Protein AF-A0A2P0QL98-F1 (afdb_monomer_lite)

pLDDT: mean 97.69, std 0.99, range [94.31, 98.75]

Structure (mmCIF, N/CA/C/O backbone):
data_AF-A0A2P0QL98-F1
#
_entry.id   AF-A0A2P0QL98-F1
#
loop_
_atom_site.group_PDB
_atom_site.id
_atom_site.type_symbol
_atom_site.label_atom_id
_atom_site.label_alt_id
_atom_site.label_comp_id
_atom_site.label_asym_id
_atom_site.label_entity_id
_atom_site.label_seq_id
_atom_site.pdbx_PDB_ins_code
_atom_site.Cartn_x
_atom_site.Cartn_y
_atom_site.Cartn_z
_atom_site.occupancy
_atom_site.B_iso_or_equiv
_atom_site.auth_seq_id
_atom_site.auth_comp_id
_atom_site.auth_asym_id
_atom_site.auth_atom_id
_atom_site.pdbx_PDB_model_num
ATOM 1 N N . VAL A 1 1 ? -12.355 -0.293 10.213 1.00 95.81 1 VAL A N 1
ATOM 2 C CA . VAL A 1 1 ? -11.096 -0.936 9.773 1.00 95.81 1 VAL A CA 1
ATOM 3 C C . VAL A 1 1 ? -10.705 -1.996 10.787 1.00 95.81 1 VAL A C 1
ATOM 5 O O . VAL A 1 1 ? -10.738 -1.715 11.977 1.00 95.81 1 VAL A O 1
ATOM 8 N N . PHE A 1 2 ? -10.381 -3.205 10.334 1.00 97.50 2 PHE A N 1
ATOM 9 C CA . PHE A 1 2 ? -10.099 -4.357 11.200 1.00 97.50 2 PHE A CA 1
ATOM 10 C C . PHE A 1 2 ? -8.655 -4.824 11.037 1.00 97.50 2 PHE A C 1
ATOM 12 O O . PHE A 1 2 ? -8.070 -4.654 9.965 1.00 97.50 2 PHE A O 1
ATOM 19 N N . ASN A 1 3 ? -8.095 -5.440 12.077 1.00 97.44 3 ASN A N 1
ATOM 20 C CA . ASN A 1 3 ? -6.749 -5.987 12.033 1.00 97.44 3 ASN A CA 1
ATOM 21 C C . ASN A 1 3 ? -6.700 -7.197 11.084 1.00 97.44 3 ASN A C 1
ATOM 23 O O . ASN A 1 3 ? -7.389 -8.205 11.292 1.00 97.44 3 ASN A O 1
ATOM 27 N N . GLY A 1 4 ? -5.883 -7.080 10.034 1.00 96.06 4 GLY A N 1
ATOM 28 C CA . GLY A 1 4 ? -5.668 -8.128 9.035 1.00 96.06 4 GLY A CA 1
ATOM 29 C C . GLY A 1 4 ? -4.684 -9.219 9.469 1.00 96.06 4 GLY A C 1
ATOM 30 O O . GLY A 1 4 ? -4.702 -10.303 8.890 1.00 96.06 4 GLY A O 1
ATOM 31 N N . ILE A 1 5 ? -3.854 -8.967 10.492 1.00 95.88 5 ILE A N 1
ATOM 32 C CA . ILE A 1 5 ? -2.862 -9.914 11.022 1.00 95.88 5 ILE A CA 1
ATOM 33 C C . ILE A 1 5 ? -3.131 -10.132 12.516 1.00 95.88 5 ILE A C 1
ATOM 35 O O . ILE A 1 5 ? -2.555 -9.485 13.389 1.00 95.88 5 ILE A O 1
ATOM 39 N N . THR A 1 6 ? -4.039 -11.056 12.823 1.00 94.56 6 THR A N 1
ATOM 40 C CA . THR A 1 6 ? -4.533 -11.275 14.195 1.00 94.56 6 THR A CA 1
ATOM 41 C C . THR A 1 6 ? -3.546 -12.006 15.103 1.00 94.56 6 THR A C 1
ATOM 43 O O . THR A 1 6 ? -3.637 -11.879 16.319 1.00 94.56 6 THR A O 1
ATOM 46 N N . ASN A 1 7 ? -2.603 -12.753 14.522 1.00 94.31 7 ASN A N 1
ATOM 47 C CA . ASN A 1 7 ? -1.669 -13.618 15.251 1.00 94.31 7 ASN A CA 1
ATOM 48 C C . ASN A 1 7 ? -0.244 -13.037 15.296 1.00 94.31 7 ASN A C 1
ATOM 50 O O . ASN A 1 7 ? 0.717 -13.784 15.444 1.00 94.31 7 ASN A O 1
ATOM 54 N N . ALA A 1 8 ? -0.094 -11.725 15.098 1.00 96.12 8 ALA A N 1
ATOM 55 C CA . ALA A 1 8 ? 1.205 -11.067 15.189 1.00 96.12 8 ALA A CA 1
ATOM 56 C C . ALA A 1 8 ? 1.675 -10.970 16.650 1.00 96.12 8 ALA A C 1
ATOM 58 O O . ALA A 1 8 ? 0.885 -10.633 17.534 1.00 96.12 8 ALA A O 1
ATOM 59 N N . GLU A 1 9 ? 2.963 -11.234 16.885 1.00 95.00 9 GLU A N 1
ATOM 60 C CA . GLU A 1 9 ? 3.604 -11.032 18.193 1.00 95.00 9 GLU A CA 1
ATOM 61 C C . GLU A 1 9 ? 3.737 -9.541 18.520 1.00 95.00 9 GLU A C 1
ATOM 63 O O . GLU A 1 9 ? 3.463 -9.116 19.641 1.00 95.00 9 GLU A O 1
ATOM 68 N N . GLU A 1 10 ? 4.109 -8.738 17.521 1.00 97.44 10 GLU A N 1
ATOM 69 C CA . GLU A 1 10 ? 4.211 -7.288 17.632 1.00 97.44 10 GLU A CA 1
ATOM 70 C C . GLU A 1 10 ? 2.933 -6.609 17.127 1.00 97.44 10 GLU A C 1
ATOM 72 O O . GLU A 1 10 ? 2.322 -7.015 16.133 1.00 97.44 10 GLU A O 1
ATOM 77 N N . LYS A 1 11 ? 2.533 -5.534 17.810 1.00 97.25 11 LYS A N 1
ATOM 78 C CA . LYS A 1 11 ? 1.354 -4.737 17.468 1.00 97.25 11 LYS A CA 1
ATOM 79 C C . LYS A 1 11 ? 1.652 -3.249 17.563 1.00 97.25 11 LYS A C 1
ATOM 81 O O . LYS A 1 11 ? 2.489 -2.825 18.356 1.00 97.25 11 LYS A O 1
ATOM 86 N N . ILE A 1 12 ? 0.912 -2.458 16.794 1.00 97.12 12 ILE A N 1
ATOM 87 C CA . ILE A 1 12 ? 0.900 -0.998 16.875 1.00 97.12 12 ILE A CA 1
ATOM 88 C C . ILE A 1 12 ? -0.495 -0.492 17.228 1.00 97.12 12 ILE A C 1
ATOM 90 O O . ILE A 1 12 ? -1.482 -0.922 16.632 1.00 97.12 12 ILE A O 1
ATOM 94 N N . ALA A 1 13 ? -0.567 0.436 18.181 1.00 96.69 13 ALA A N 1
ATOM 95 C CA . ALA A 1 13 ? -1.797 1.141 18.518 1.00 96.69 13 ALA A CA 1
ATOM 96 C C . ALA A 1 13 ? -1.940 2.398 17.651 1.00 96.69 13 ALA A C 1
ATOM 98 O O . ALA A 1 13 ? -1.023 3.222 17.609 1.00 96.69 13 ALA A O 1
ATOM 99 N N . VAL A 1 14 ? -3.082 2.560 16.978 1.00 95.81 14 VAL A N 1
ATOM 100 C CA . VAL A 1 14 ? -3.325 3.713 16.091 1.00 95.81 14 VAL A CA 1
ATOM 101 C C . VAL A 1 14 ? -3.966 4.903 16.800 1.00 95.81 14 VAL A C 1
ATOM 103 O O . VAL A 1 14 ? -3.861 6.015 16.290 1.00 95.81 14 VAL A O 1
ATOM 106 N N . LYS A 1 15 ? -4.614 4.703 17.960 1.00 95.31 15 LYS A N 1
ATOM 107 C CA . LYS A 1 15 ? -5.198 5.777 18.787 1.00 95.31 15 LYS A CA 1
ATOM 108 C C . LYS A 1 15 ? -6.134 6.724 18.035 1.00 95.31 15 LYS A C 1
ATOM 110 O O . LYS A 1 15 ? -6.290 7.882 18.407 1.00 95.31 15 LYS A O 1
ATOM 115 N N . LEU A 1 16 ? -6.783 6.232 16.979 1.00 97.19 16 LEU A N 1
ATOM 116 C CA . LEU A 1 16 ? -7.653 7.054 16.138 1.00 97.19 16 LEU A CA 1
ATOM 117 C C . LEU A 1 16 ? -8.937 7.470 16.871 1.00 97.19 16 LEU A C 1
ATOM 119 O O . LEU A 1 16 ? -9.526 8.484 16.520 1.00 97.19 16 LEU A O 1
ATOM 123 N N . HIS A 1 17 ? -9.350 6.718 17.897 1.00 97.38 17 HIS A N 1
ATOM 124 C CA . HIS A 1 17 ? -10.576 6.973 18.656 1.00 97.38 17 HIS A CA 1
ATOM 125 C C . HIS A 1 17 ? -10.620 8.357 19.311 1.00 97.38 17 HIS A C 1
ATOM 127 O O . HIS A 1 17 ? -11.693 8.944 19.347 1.00 97.38 17 HIS A O 1
ATOM 133 N N . PHE A 1 18 ? -9.472 8.935 19.685 1.00 98.19 18 PHE A N 1
ATOM 134 C CA . PHE A 1 18 ? -9.399 10.306 20.208 1.00 98.19 18 PHE A CA 1
ATOM 135 C C . PHE A 1 18 ? -9.887 11.378 19.221 1.00 98.19 18 PHE A C 1
ATOM 137 O O . PHE A 1 18 ? -10.178 12.494 19.637 1.00 98.19 18 PHE A O 1
ATOM 144 N N . PHE A 1 19 ? -10.006 11.067 17.923 1.00 98.25 19 PHE A N 1
ATOM 145 C CA . PHE A 1 19 ? -10.666 11.959 16.965 1.00 98.25 19 PHE A CA 1
ATOM 146 C C . PHE A 1 19 ? -12.135 12.228 17.328 1.00 98.25 19 PHE A C 1
ATOM 148 O O . PHE A 1 19 ? -12.683 13.250 16.927 1.00 98.25 19 PHE A O 1
ATOM 155 N N . GLY A 1 20 ? -12.765 11.327 18.087 1.00 98.25 20 GLY A N 1
ATOM 156 C CA . GLY A 1 20 ? -14.126 11.488 18.588 1.00 98.25 20 GLY A CA 1
ATOM 157 C C . GLY A 1 20 ? -14.284 12.556 19.665 1.00 98.25 20 GLY A C 1
ATOM 158 O O . GLY A 1 20 ? -15.423 12.857 20.004 1.00 98.25 20 GLY A O 1
ATOM 159 N N . ASP A 1 21 ? -13.193 13.135 20.180 1.00 98.25 21 ASP A N 1
ATOM 160 C CA . ASP A 1 21 ? -13.200 14.220 21.173 1.00 98.25 21 ASP A CA 1
ATOM 161 C C . ASP A 1 21 ? -14.087 13.929 22.404 1.00 98.25 21 ASP A C 1
ATOM 163 O O . ASP A 1 21 ? -14.812 14.786 22.907 1.00 98.25 21 ASP A O 1
ATOM 167 N N . GLY A 1 22 ? -14.071 12.678 22.876 1.00 98.38 22 GLY A N 1
ATOM 168 C CA . GLY A 1 22 ? -14.829 12.218 24.040 1.00 98.38 22 GLY A CA 1
ATOM 169 C C . GLY A 1 22 ? -16.227 11.675 23.729 1.00 98.38 22 GLY A C 1
ATOM 170 O O . GLY A 1 22 ? -16.919 11.240 24.651 1.00 98.38 22 GLY A O 1
ATOM 171 N N . TYR A 1 23 ? -16.648 11.670 22.461 1.00 98.38 23 TYR A N 1
ATOM 172 C CA . TYR A 1 23 ? -17.911 11.068 22.015 1.00 98.38 23 TYR A CA 1
ATOM 173 C C . TYR A 1 23 ? -17.747 9.635 21.485 1.00 98.38 23 TYR A C 1
ATOM 175 O O . TYR A 1 23 ? -18.738 8.961 21.193 1.00 98.38 23 TYR A O 1
ATOM 183 N N . GLU A 1 24 ? -16.514 9.158 21.330 1.00 98.56 24 GLU A N 1
ATOM 184 C CA . GLU A 1 24 ? -16.221 7.778 20.969 1.00 98.56 24 GLU A CA 1
ATOM 185 C C . GLU A 1 24 ? -16.642 6.785 22.062 1.00 98.56 24 GLU A C 1
ATOM 187 O O . GLU A 1 24 ? -16.643 7.082 23.257 1.00 98.56 24 GLU A O 1
ATOM 192 N N . TYR A 1 25 ? -16.973 5.559 21.655 1.00 98.38 25 TYR A N 1
ATOM 193 C CA . TYR A 1 25 ? -17.358 4.505 22.589 1.00 98.38 25 TYR A CA 1
ATOM 194 C C . TYR A 1 25 ? -16.889 3.122 22.128 1.00 98.38 25 TYR A C 1
ATOM 196 O O . TYR A 1 25 ? -16.644 2.877 20.944 1.00 98.38 25 TYR A O 1
ATOM 204 N N . GLN A 1 26 ? -16.744 2.198 23.080 1.00 98.00 26 GLN A N 1
ATOM 205 C CA . GLN A 1 26 ? -16.347 0.822 22.782 1.00 98.00 26 GLN A CA 1
ATOM 206 C C . GLN A 1 26 ? -17.524 0.012 22.239 1.00 98.00 26 GLN A C 1
ATOM 208 O O . GLN A 1 26 ? -18.643 0.088 22.745 1.0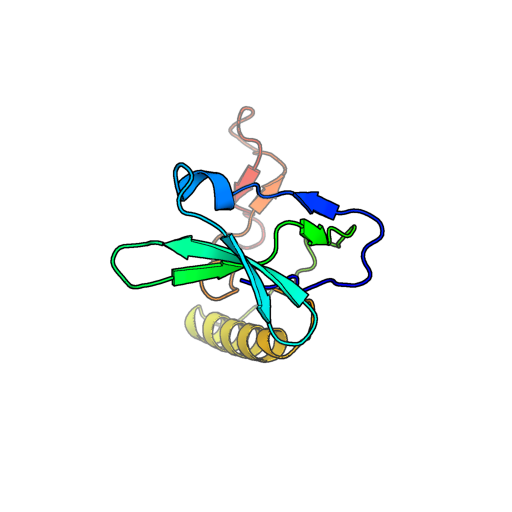0 98.00 26 GLN A O 1
ATOM 213 N N . LYS A 1 27 ? -17.250 -0.806 21.224 1.00 96.75 27 LYS A N 1
ATOM 214 C CA . LYS A 1 27 ? -18.237 -1.646 20.543 1.00 96.75 27 LYS A CA 1
ATOM 215 C C . LYS A 1 27 ? -17.603 -2.972 20.150 1.00 96.75 27 LYS A C 1
ATOM 217 O O . LYS A 1 27 ? -16.451 -3.009 19.723 1.00 96.75 27 LYS A O 1
ATOM 222 N N . GLU A 1 28 ? -18.356 -4.059 20.267 1.00 97.69 28 GLU A N 1
ATOM 223 C CA . GLU A 1 28 ? -17.928 -5.360 19.759 1.00 97.69 28 GLU A CA 1
ATOM 224 C C . GLU A 1 28 ? -18.543 -5.615 18.381 1.00 97.69 28 GLU A C 1
ATOM 226 O O . GLU A 1 28 ? -19.750 -5.457 18.191 1.00 97.69 28 GLU A O 1
ATOM 231 N N . VAL A 1 29 ? -17.718 -6.007 17.409 1.00 97.25 29 VAL A N 1
ATOM 232 C CA . VAL A 1 29 ? -18.167 -6.370 16.060 1.00 97.25 29 VAL A CA 1
ATOM 233 C C . VAL A 1 29 ? -17.562 -7.713 15.679 1.00 97.25 29 VAL A C 1
ATOM 235 O O . VAL A 1 29 ? -16.349 -7.836 15.531 1.00 97.25 29 VAL A O 1
ATOM 238 N N . GLY A 1 30 ? -18.405 -8.740 15.540 1.00 95.56 30 GLY A N 1
ATOM 239 C CA . GLY A 1 30 ? -17.960 -10.088 15.170 1.00 95.56 30 GLY A CA 1
ATOM 240 C C . GLY A 1 30 ? -16.931 -10.682 16.142 1.00 95.56 30 GLY A C 1
ATOM 241 O O . GLY A 1 30 ? -15.959 -11.287 15.695 1.00 95.56 30 GLY A O 1
ATOM 242 N N . GLY A 1 31 ? -17.098 -10.453 17.451 1.00 95.94 31 GLY A N 1
ATOM 243 C CA . GLY A 1 31 ? -16.158 -10.903 18.486 1.00 95.94 31 GLY A CA 1
ATOM 244 C C . GLY A 1 31 ? -14.888 -10.055 18.618 1.00 95.94 31 GLY A C 1
ATOM 245 O O . GLY A 1 31 ? -13.977 -10.423 19.357 1.00 95.94 31 GLY A O 1
ATOM 246 N N . ARG A 1 32 ? -14.785 -8.934 17.891 1.00 96.69 32 ARG A N 1
ATOM 247 C CA . ARG A 1 32 ? -13.617 -8.045 17.909 1.00 96.69 32 ARG A CA 1
ATOM 248 C C . ARG A 1 32 ? -13.924 -6.765 18.671 1.00 96.69 32 ARG A C 1
ATOM 250 O O . ARG A 1 32 ? -14.961 -6.144 18.441 1.00 96.69 32 ARG A O 1
ATOM 257 N N . LYS A 1 33 ? -13.003 -6.355 19.545 1.00 96.69 33 LYS A N 1
ATOM 258 C CA . LYS A 1 33 ? -13.094 -5.090 20.284 1.00 96.69 33 LYS A CA 1
ATOM 259 C C . LYS A 1 33 ? -12.725 -3.929 19.368 1.00 96.69 33 LYS A C 1
ATOM 261 O O . LYS A 1 33 ? -11.604 -3.864 18.866 1.00 96.69 33 LYS A O 1
ATOM 266 N N . CYS A 1 34 ? -13.660 -3.011 19.180 1.00 98.06 34 CYS A N 1
ATOM 267 C CA . CYS A 1 34 ? -13.503 -1.837 18.338 1.00 98.06 34 CYS A CA 1
ATOM 268 C C . CYS A 1 34 ? -13.881 -0.562 19.096 1.00 98.06 34 CYS A C 1
ATOM 270 O O . CYS A 1 34 ? -14.592 -0.593 20.102 1.00 98.06 34 CYS A O 1
ATOM 272 N N . TRP A 1 35 ? -13.448 0.564 18.547 1.00 98.38 35 TRP A N 1
ATOM 273 C CA . TRP A 1 35 ? -13.992 1.881 18.834 1.00 98.38 35 TRP A CA 1
ATOM 274 C C . TRP A 1 35 ? -14.970 2.283 17.739 1.00 98.38 35 TRP A C 1
ATOM 276 O O . TRP A 1 35 ? -14.684 2.102 16.553 1.00 98.38 35 TRP A O 1
ATOM 286 N N . ALA A 1 36 ? -16.107 2.831 18.148 1.00 98.31 36 ALA A N 1
ATOM 287 C CA . ALA A 1 36 ? -17.019 3.568 17.294 1.00 98.31 36 ALA A CA 1
ATOM 288 C C . ALA A 1 36 ? -16.786 5.067 17.517 1.00 98.31 36 ALA A C 1
ATOM 290 O O . ALA A 1 36 ? -16.838 5.542 18.651 1.00 98.31 36 ALA A O 1
ATOM 291 N N . ILE A 1 37 ? -16.503 5.794 16.439 1.00 98.44 37 ILE A N 1
ATOM 292 C CA . ILE A 1 37 ? -16.210 7.227 16.444 1.00 98.44 37 ILE A CA 1
ATOM 293 C C . ILE A 1 37 ? -17.328 7.941 15.680 1.00 98.44 37 ILE A C 1
ATOM 295 O O . ILE A 1 37 ? -17.463 7.704 14.471 1.00 98.44 37 ILE A O 1
ATOM 299 N N . PRO A 1 38 ? -18.117 8.805 16.338 1.00 98.50 38 PRO A N 1
ATOM 300 C CA . PRO A 1 38 ? -19.105 9.629 15.656 1.00 98.50 38 PRO A CA 1
ATOM 301 C C . PRO A 1 38 ? -18.443 10.563 14.636 1.00 98.50 38 PRO A C 1
ATOM 303 O O . PRO A 1 38 ? -17.502 11.289 14.946 1.00 98.50 38 PRO A O 1
ATOM 306 N N . ILE A 1 39 ? -18.942 10.544 13.405 1.00 98.25 39 ILE A N 1
ATOM 307 C CA . ILE A 1 39 ? -18.502 11.384 12.287 1.00 98.25 39 ILE A CA 1
ATOM 308 C C . ILE A 1 39 ? -19.725 11.867 11.498 1.00 98.25 39 ILE A C 1
ATOM 310 O O . ILE A 1 39 ? -20.824 11.342 11.650 1.00 98.25 39 ILE A O 1
ATOM 314 N N . MET A 1 40 ? -19.554 12.834 10.590 1.00 98.31 40 MET A N 1
ATOM 315 C CA . MET A 1 40 ? -20.680 13.371 9.801 1.00 98.31 40 MET A CA 1
ATOM 316 C C . MET A 1 40 ? -21.454 12.303 9.007 1.00 98.31 40 MET A C 1
ATOM 318 O O . MET A 1 40 ? -22.645 12.459 8.767 1.00 98.31 40 MET A O 1
ATOM 322 N N . ASN A 1 41 ? -20.787 11.220 8.595 1.00 96.81 41 ASN A N 1
ATOM 323 C CA . ASN A 1 41 ? -21.399 10.115 7.852 1.00 96.81 41 ASN A CA 1
ATOM 324 C C . ASN A 1 41 ? -21.968 9.002 8.765 1.00 96.81 41 ASN A C 1
ATOM 326 O O . ASN A 1 41 ? -22.3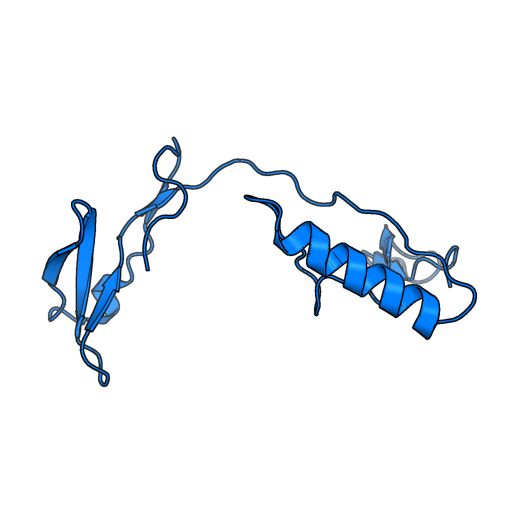24 7.936 8.279 1.00 96.81 41 ASN A O 1
ATOM 330 N N . GLY A 1 42 ? -22.052 9.221 10.081 1.00 97.31 42 GLY A N 1
ATOM 331 C CA . GLY A 1 42 ? -22.487 8.218 11.054 1.00 97.31 42 GLY A CA 1
ATOM 332 C C . GLY A 1 42 ? -21.340 7.795 11.962 1.00 97.31 42 GLY A C 1
ATOM 333 O O . GLY A 1 42 ? -20.885 8.584 12.782 1.00 97.31 42 GLY A O 1
ATOM 334 N N . GLU A 1 43 ? -20.866 6.557 11.827 1.00 97.56 43 GLU A N 1
ATOM 335 C CA . GLU A 1 43 ? -19.823 6.007 12.698 1.00 97.56 43 GLU A CA 1
ATOM 336 C C . GLU A 1 43 ? -18.666 5.434 11.884 1.00 97.56 43 GLU A C 1
ATOM 338 O O . GLU A 1 43 ? -18.852 4.557 11.038 1.00 97.56 43 GLU A O 1
ATOM 343 N N . TYR A 1 44 ? -17.446 5.865 12.196 1.00 97.88 44 TYR A N 1
ATOM 344 C CA . TYR A 1 44 ? -16.270 5.068 11.879 1.00 97.88 44 TYR A CA 1
ATOM 345 C C . TYR A 1 44 ? -16.133 3.972 12.935 1.00 97.88 44 TYR A C 1
ATOM 347 O O . TYR A 1 44 ? -16.119 4.265 14.126 1.00 97.88 44 TYR A O 1
ATOM 355 N N . VAL A 1 45 ? -15.982 2.717 12.512 1.00 98.06 45 VAL A N 1
ATOM 356 C CA . VAL A 1 45 ? -15.739 1.595 13.428 1.00 98.06 45 VAL A CA 1
ATOM 357 C C . VAL A 1 45 ? -14.401 0.952 13.106 1.00 98.06 45 VAL A C 1
ATOM 359 O O . VAL A 1 45 ? -14.176 0.534 11.966 1.00 98.06 45 VAL A O 1
ATOM 362 N N . GLY A 1 46 ? -13.509 0.836 14.089 1.00 97.75 46 GLY A N 1
ATOM 363 C CA . GLY A 1 46 ? -12.233 0.154 13.893 1.00 97.75 46 GLY A CA 1
ATOM 364 C C . GLY A 1 46 ? -11.561 -0.355 15.160 1.00 97.75 46 GLY A C 1
ATOM 365 O O . GLY A 1 46 ? -11.857 0.093 16.262 1.00 97.75 46 GLY A O 1
ATOM 366 N N . GLU A 1 47 ? -10.670 -1.328 14.989 1.00 98.06 47 GLU A N 1
ATOM 367 C CA . GLU A 1 47 ? -9.822 -1.847 16.067 1.00 98.06 47 GLU A CA 1
ATOM 368 C C . GLU A 1 47 ? -8.750 -0.820 16.482 1.00 98.06 47 GLU A C 1
ATOM 370 O O . GLU A 1 47 ? -8.377 0.057 15.702 1.00 98.06 47 GLU A O 1
ATOM 375 N N . GLU A 1 48 ? -8.262 -0.930 17.720 1.00 97.00 48 GLU A N 1
ATOM 376 C CA . GLU A 1 48 ? -7.229 -0.045 18.286 1.00 97.00 48 GLU A CA 1
ATOM 377 C C . GLU A 1 48 ? -5.808 -0.483 17.907 1.00 97.00 48 GLU A C 1
ATOM 379 O O . GLU A 1 48 ? -4.926 0.351 17.698 1.00 97.00 48 GLU A O 1
ATOM 384 N N . GLU A 1 49 ? -5.592 -1.797 17.824 1.00 97.00 49 GLU A N 1
ATOM 385 C CA . GLU A 1 49 ? -4.285 -2.414 17.627 1.00 97.00 49 GLU A CA 1
ATOM 386 C C . GLU A 1 49 ? -4.231 -3.199 16.316 1.00 97.00 49 GLU A C 1
ATOM 388 O O . GLU A 1 49 ? -5.130 -3.980 16.002 1.00 97.00 49 GLU A O 1
ATOM 393 N N . PHE A 1 50 ? -3.130 -3.048 15.585 1.00 98.00 50 PHE A N 1
ATOM 394 C CA . PHE A 1 50 ? -2.883 -3.740 14.324 1.00 98.00 50 PHE A CA 1
ATOM 395 C C . PHE A 1 50 ? -1.592 -4.545 14.410 1.00 98.00 50 PHE A C 1
ATOM 397 O O . PHE A 1 50 ? -0.589 -4.063 14.934 1.00 98.00 50 PHE A O 1
ATOM 404 N N . GLY A 1 51 ? -1.618 -5.780 13.908 1.00 97.75 51 GLY A N 1
ATOM 405 C CA . GLY A 1 51 ? -0.450 -6.654 13.914 1.00 97.75 51 GLY A CA 1
ATOM 406 C C . GLY A 1 51 ? 0.625 -6.179 12.941 1.00 97.75 51 GLY A C 1
ATOM 407 O O . GLY A 1 51 ? 0.318 -5.811 11.806 1.00 97.75 51 GLY A O 1
ATOM 408 N N . ILE A 1 52 ? 1.884 -6.226 13.373 1.00 97.31 52 ILE A N 1
ATOM 409 C CA . ILE A 1 52 ? 3.060 -5.955 12.542 1.00 97.31 52 ILE A CA 1
ATOM 410 C C . ILE A 1 52 ? 3.895 -7.229 12.446 1.00 97.31 52 ILE A C 1
ATOM 412 O O . ILE A 1 52 ? 4.038 -7.980 13.408 1.00 97.31 52 ILE A O 1
ATOM 416 N N . VAL A 1 53 ? 4.457 -7.473 11.265 1.00 96.19 53 VAL A N 1
ATOM 417 C CA . VAL A 1 53 ? 5.346 -8.606 11.004 1.00 96.19 53 VAL A CA 1
ATOM 418 C C . VAL A 1 53 ? 6.561 -8.152 10.207 1.00 96.19 53 VAL A C 1
ATOM 420 O O . VAL A 1 53 ? 6.505 -7.177 9.454 1.00 96.19 53 VAL A O 1
ATOM 423 N N . LYS A 1 54 ? 7.662 -8.894 10.329 1.00 96.69 54 LYS A N 1
ATOM 424 C CA . LYS A 1 54 ? 8.809 -8.748 9.429 1.00 96.69 54 LYS A CA 1
ATOM 425 C C . LYS A 1 54 ? 8.436 -9.308 8.056 1.00 96.69 54 LYS A C 1
ATOM 427 O O . LYS A 1 54 ? 8.122 -10.489 7.936 1.00 96.69 54 LYS A O 1
ATOM 432 N N . GLY A 1 55 ? 8.456 -8.450 7.040 1.00 95.50 55 GLY A N 1
ATOM 433 C CA . GLY A 1 55 ? 8.174 -8.812 5.651 1.00 95.50 55 GLY A CA 1
ATOM 434 C C . GLY A 1 55 ? 9.429 -8.911 4.785 1.00 95.50 55 GLY A C 1
ATOM 435 O O . GLY A 1 55 ? 10.549 -8.681 5.241 1.00 95.50 55 GLY A O 1
ATOM 436 N N . VAL A 1 56 ? 9.218 -9.211 3.504 1.00 97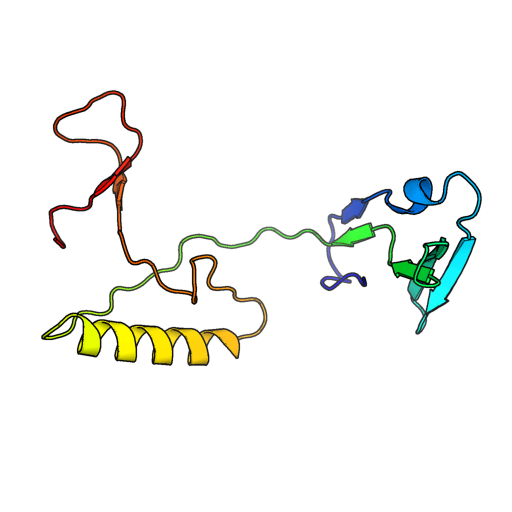.94 56 VAL A N 1
ATOM 437 C CA . VAL A 1 56 ? 10.242 -9.152 2.453 1.00 97.94 56 VAL A CA 1
ATOM 438 C C . VAL A 1 56 ? 9.861 -8.045 1.477 1.00 97.94 56 VAL A C 1
ATOM 440 O O . VAL A 1 56 ? 8.709 -7.958 1.059 1.00 97.94 56 VAL A O 1
ATOM 443 N N . ALA A 1 57 ? 10.828 -7.208 1.104 1.00 98.00 57 ALA A N 1
ATOM 444 C CA . ALA A 1 57 ? 10.645 -6.135 0.133 1.00 98.00 57 ALA A CA 1
ATOM 445 C C . ALA A 1 57 ? 11.671 -6.256 -1.000 1.00 98.00 57 ALA A C 1
ATOM 447 O O . ALA A 1 57 ? 12.815 -6.645 -0.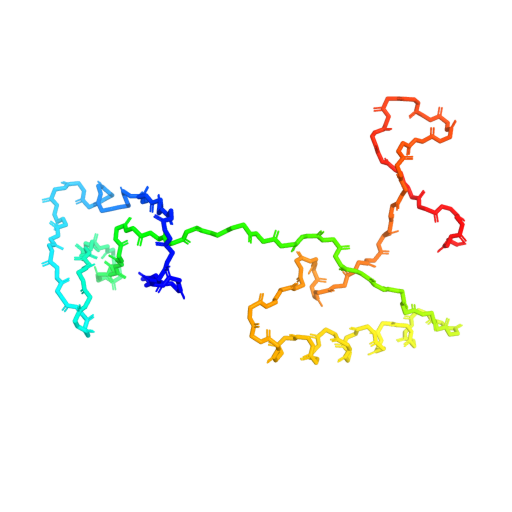769 1.00 98.00 57 ALA A O 1
ATOM 448 N N . GLY A 1 58 ? 11.266 -5.895 -2.220 1.00 96.12 58 GLY A N 1
ATOM 449 C CA . GLY A 1 58 ? 12.171 -5.803 -3.371 1.00 96.12 58 GLY A CA 1
ATOM 450 C C . GLY A 1 58 ? 12.278 -7.054 -4.247 1.00 96.12 58 GLY A C 1
ATOM 451 O O . GLY A 1 58 ? 13.123 -7.073 -5.139 1.00 96.12 58 GLY A O 1
ATOM 452 N N . GLY A 1 59 ? 11.430 -8.071 -4.057 1.00 97.94 59 GLY A N 1
ATOM 453 C CA . GLY A 1 59 ? 11.263 -9.125 -5.066 1.00 97.94 59 GLY A CA 1
ATOM 454 C C . GLY A 1 59 ? 10.809 -8.510 -6.395 1.00 97.94 59 GLY A C 1
ATOM 455 O O . GLY A 1 59 ? 9.870 -7.718 -6.406 1.00 97.94 59 GLY A O 1
ATOM 456 N N . ASN A 1 60 ? 11.507 -8.804 -7.493 1.00 98.44 60 ASN A N 1
ATOM 457 C CA . ASN A 1 60 ? 11.258 -8.172 -8.790 1.00 98.44 60 ASN A CA 1
ATOM 458 C C . ASN A 1 60 ? 11.670 -9.072 -9.964 1.00 98.44 60 ASN A C 1
ATOM 460 O O . ASN A 1 60 ? 12.431 -10.024 -9.795 1.00 98.44 60 ASN A O 1
ATOM 464 N N . PHE A 1 61 ? 11.162 -8.743 -11.149 1.00 98.62 61 PHE A N 1
ATOM 465 C CA . PHE A 1 61 ? 11.567 -9.304 -12.436 1.00 98.62 61 PHE A CA 1
ATOM 466 C C . PHE A 1 61 ? 11.355 -8.249 -13.534 1.00 98.62 61 PHE A C 1
ATOM 468 O O . PHE A 1 61 ? 10.622 -7.279 -13.330 1.00 98.62 61 PHE A O 1
ATOM 475 N N . PHE A 1 62 ? 11.991 -8.430 -14.694 1.00 98.44 62 PHE A N 1
ATOM 476 C CA . PHE A 1 62 ? 11.793 -7.568 -15.862 1.00 98.44 62 PHE A CA 1
ATOM 477 C C . PHE A 1 62 ? 10.902 -8.240 -16.901 1.00 98.44 62 PHE A C 1
ATOM 479 O O . PHE A 1 62 ? 11.050 -9.428 -17.181 1.00 98.44 62 PHE A O 1
ATOM 486 N N . VAL A 1 63 ? 10.022 -7.446 -17.509 1.00 98.38 63 VAL A N 1
ATOM 487 C CA . VAL A 1 63 ? 9.264 -7.823 -18.703 1.00 98.38 63 VAL A CA 1
ATOM 488 C C . VAL A 1 63 ? 9.917 -7.129 -19.892 1.00 98.38 63 VAL A C 1
ATOM 490 O O . VAL A 1 63 ? 9.909 -5.904 -19.977 1.00 98.38 63 VAL A O 1
ATOM 493 N N . MET A 1 64 ? 10.520 -7.907 -20.791 1.00 98.00 64 MET A N 1
ATOM 494 C CA . MET A 1 64 ? 11.157 -7.395 -22.006 1.00 98.00 64 MET A CA 1
ATOM 495 C C . MET A 1 64 ? 10.291 -7.753 -23.212 1.00 98.00 64 MET A C 1
ATOM 497 O O . MET A 1 64 ? 9.996 -8.926 -23.431 1.00 98.00 64 MET A O 1
ATOM 501 N N . GLY A 1 65 ? 9.880 -6.744 -23.979 1.00 97.75 65 GLY A N 1
ATOM 502 C CA . GLY A 1 65 ? 9.039 -6.897 -25.166 1.00 97.75 65 GLY A CA 1
ATOM 503 C C . GLY A 1 65 ? 9.633 -6.179 -26.374 1.00 97.75 65 GLY A C 1
ATOM 504 O O . GLY A 1 65 ? 10.482 -5.304 -26.232 1.00 97.75 65 GLY A O 1
ATOM 505 N N . GLU A 1 66 ? 9.167 -6.535 -27.570 1.00 98.19 66 GLU A N 1
ATOM 506 C CA . GLU A 1 66 ? 9.616 -5.931 -28.836 1.00 98.19 66 GLU A CA 1
ATOM 507 C C . GLU A 1 66 ? 9.232 -4.447 -28.984 1.00 98.19 66 GLU A C 1
ATOM 509 O O . GLU A 1 66 ? 9.820 -3.720 -29.781 1.00 98.19 66 GLU A O 1
ATOM 514 N N . ASN A 1 67 ? 8.239 -3.989 -28.218 1.00 98.56 67 ASN A N 1
ATOM 515 C CA . ASN A 1 67 ? 7.814 -2.599 -28.141 1.00 98.56 67 ASN A CA 1
ATOM 516 C C .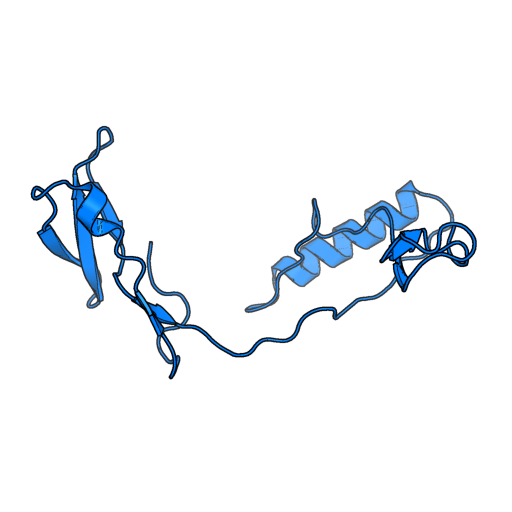 ASN A 1 67 ? 7.188 -2.306 -26.767 1.00 98.56 67 ASN A C 1
ATOM 518 O O . ASN A 1 67 ? 6.888 -3.218 -25.989 1.00 98.56 67 ASN A O 1
ATOM 522 N N . GLN A 1 68 ? 6.969 -1.021 -26.480 1.00 98.38 68 GLN A N 1
ATOM 523 C CA . GLN A 1 68 ? 6.435 -0.561 -25.196 1.00 98.38 68 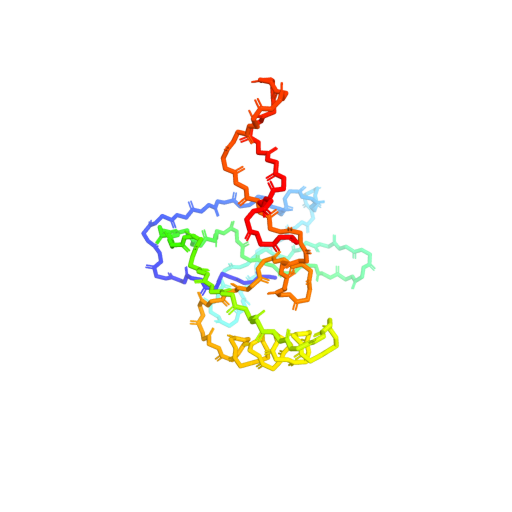GLN A CA 1
ATOM 524 C C . GLN A 1 68 ? 5.078 -1.195 -24.854 1.00 98.38 68 GLN A C 1
ATOM 526 O O . GLN A 1 68 ? 4.864 -1.588 -23.710 1.00 98.38 68 GLN A O 1
ATOM 531 N N . MET A 1 69 ? 4.173 -1.320 -25.829 1.00 98.50 69 MET A N 1
ATOM 532 C CA . MET A 1 69 ? 2.838 -1.870 -25.586 1.00 98.50 69 MET A CA 1
ATOM 533 C C . MET A 1 69 ? 2.880 -3.371 -25.301 1.00 98.50 69 MET A C 1
ATOM 535 O O . MET A 1 69 ? 2.202 -3.825 -24.388 1.00 98.50 69 MET A O 1
ATOM 539 N N . ALA A 1 70 ? 3.709 -4.134 -26.018 1.00 98.62 70 ALA A N 1
ATOM 540 C CA . ALA A 1 70 ? 3.894 -5.561 -25.761 1.00 98.62 70 ALA A CA 1
ATOM 541 C C . ALA A 1 70 ? 4.438 -5.815 -24.343 1.00 98.62 70 ALA A C 1
ATOM 543 O O . ALA A 1 70 ? 3.942 -6.693 -23.637 1.00 98.62 70 ALA A O 1
ATOM 544 N N . ALA A 1 71 ? 5.417 -5.015 -23.901 1.00 98.69 71 ALA A N 1
ATOM 545 C CA . ALA A 1 71 ? 5.945 -5.102 -22.542 1.00 98.69 71 ALA A CA 1
ATOM 546 C C . ALA A 1 71 ? 4.902 -4.697 -21.484 1.00 98.69 71 ALA A C 1
ATOM 548 O O . ALA A 1 71 ? 4.777 -5.378 -20.468 1.00 98.69 71 ALA A O 1
ATOM 549 N N . LEU A 1 72 ? 4.128 -3.632 -21.733 1.00 98.69 72 LEU A N 1
ATOM 550 C CA . LEU A 1 72 ? 3.076 -3.172 -20.822 1.00 98.69 72 LEU A CA 1
ATOM 551 C C . LEU A 1 72 ? 1.976 -4.224 -20.648 1.00 98.69 72 LEU A C 1
ATOM 553 O O . LEU A 1 72 ? 1.653 -4.557 -19.515 1.00 98.69 72 LEU A O 1
ATOM 557 N N . VAL A 1 73 ? 1.474 -4.811 -21.739 1.00 98.62 73 VAL A N 1
ATOM 558 C CA . VAL A 1 73 ? 0.449 -5.870 -21.683 1.00 98.62 73 VAL A CA 1
ATOM 559 C C . VAL A 1 73 ? 0.952 -7.082 -20.893 1.00 98.62 73 VAL A C 1
ATOM 561 O O . VAL A 1 73 ? 0.226 -7.633 -20.068 1.00 98.62 73 VAL A O 1
ATOM 564 N N . GLY A 1 74 ? 2.212 -7.483 -21.100 1.00 98.62 74 GLY A N 1
ATOM 565 C CA . GLY A 1 74 ? 2.824 -8.556 -20.313 1.00 98.62 74 GLY A CA 1
ATOM 566 C C . GLY A 1 74 ? 2.948 -8.210 -18.824 1.00 98.62 74 GLY A C 1
ATOM 567 O O . GLY A 1 74 ? 2.712 -9.063 -17.969 1.00 98.62 74 GLY A O 1
ATOM 568 N N . ALA A 1 75 ? 3.290 -6.961 -18.505 1.00 98.75 75 ALA A N 1
ATOM 569 C CA . ALA A 1 75 ? 3.414 -6.481 -17.133 1.00 98.75 75 ALA A CA 1
ATOM 570 C C . ALA A 1 75 ? 2.053 -6.355 -16.422 1.00 98.75 75 ALA A C 1
ATOM 572 O O . ALA A 1 75 ? 1.953 -6.733 -15.256 1.00 98.75 75 ALA A O 1
ATOM 573 N N . GLU A 1 76 ? 1.007 -5.897 -17.114 1.00 98.69 76 GLU A N 1
ATOM 574 C CA . GLU A 1 76 ? -0.367 -5.839 -16.596 1.00 98.69 76 GLU A CA 1
ATOM 575 C C . GLU A 1 76 ? -0.893 -7.241 -16.289 1.00 98.69 76 GLU A C 1
ATOM 577 O O . GLU A 1 76 ? -1.320 -7.498 -15.165 1.00 98.69 76 GLU A O 1
ATOM 582 N N . ALA A 1 77 ? -0.743 -8.187 -17.224 1.00 98.69 77 ALA A N 1
ATOM 583 C CA . ALA A 1 77 ? -1.135 -9.579 -17.001 1.00 98.69 77 ALA A CA 1
ATOM 584 C C . ALA A 1 77 ? -0.412 -10.200 -15.790 1.00 98.69 77 ALA A C 1
ATOM 586 O O . ALA A 1 77 ? -1.010 -10.945 -15.009 1.00 98.69 77 ALA A O 1
ATOM 587 N N . ALA A 1 78 ? 0.872 -9.879 -15.604 1.00 98.62 78 ALA A N 1
ATOM 588 C CA . ALA A 1 78 ? 1.618 -10.323 -14.435 1.00 98.62 78 ALA A CA 1
ATOM 589 C C . ALA A 1 78 ? 1.127 -9.659 -13.135 1.00 98.62 78 ALA A C 1
ATOM 591 O O . ALA A 1 78 ? 0.991 -10.345 -12.122 1.00 98.62 78 ALA A O 1
ATOM 592 N N . SER A 1 79 ? 0.825 -8.356 -13.152 1.00 98.44 79 SER A N 1
ATOM 593 C CA . SER A 1 79 ? 0.272 -7.642 -11.995 1.00 98.44 79 SER A CA 1
ATOM 594 C C . SER A 1 79 ? -1.092 -8.203 -11.583 1.00 98.44 79 SER A C 1
ATOM 596 O O . SER A 1 79 ? -1.314 -8.449 -10.397 1.00 98.44 79 SER A O 1
ATOM 598 N N . ASP A 1 80 ? -1.974 -8.483 -12.544 1.00 98.50 80 ASP A N 1
ATOM 599 C CA . ASP A 1 80 ? -3.296 -9.072 -12.296 1.00 98.50 80 ASP A CA 1
ATOM 600 C C . ASP A 1 80 ? -3.189 -10.465 -11.666 1.00 98.50 80 ASP A C 1
ATOM 602 O O . ASP A 1 80 ? -3.910 -10.789 -10.718 1.00 98.50 80 ASP A O 1
ATOM 606 N N . ALA A 1 81 ? -2.245 -11.280 -12.145 1.00 98.62 81 ALA A N 1
ATOM 607 C CA . ALA A 1 81 ? -1.963 -12.584 -11.559 1.00 98.62 81 ALA A CA 1
ATOM 608 C C . ALA A 1 81 ? -1.424 -12.459 -10.121 1.00 98.62 81 ALA A C 1
ATOM 610 O O . ALA A 1 81 ? -1.874 -13.179 -9.227 1.00 98.62 81 ALA A O 1
ATOM 611 N N . ILE A 1 82 ? -0.496 -11.526 -9.872 1.00 98.62 82 ILE A N 1
ATOM 612 C CA . ILE A 1 82 ? 0.071 -11.281 -8.536 1.00 98.62 82 ILE A CA 1
ATOM 613 C C . ILE A 1 82 ? -0.994 -10.757 -7.565 1.00 98.62 82 ILE A C 1
ATOM 615 O O . ILE A 1 82 ? -0.967 -11.129 -6.393 1.00 98.62 82 ILE A O 1
ATOM 619 N N . ALA A 1 83 ? -1.966 -9.966 -8.028 1.00 98.12 83 ALA A N 1
ATOM 620 C CA . ALA A 1 83 ? -3.051 -9.445 -7.194 1.00 98.12 83 ALA A CA 1
ATOM 621 C C . ALA A 1 83 ? -3.917 -10.550 -6.554 1.00 98.12 83 ALA A C 1
ATOM 623 O O . ALA A 1 83 ? -4.557 -10.315 -5.529 1.00 98.12 83 ALA A O 1
ATOM 624 N N . GLN A 1 84 ? -3.914 -11.766 -7.115 1.00 98.25 84 GLN A N 1
ATOM 625 C CA . GLN A 1 84 ? -4.601 -12.929 -6.541 1.00 98.25 84 GLN A CA 1
ATOM 626 C C . GLN A 1 84 ? -3.776 -13.653 -5.462 1.00 98.25 84 GLN A C 1
ATOM 628 O O . GLN A 1 84 ? -4.281 -14.549 -4.780 1.00 98.25 84 GLN A O 1
ATOM 633 N N . VAL A 1 85 ? -2.503 -13.291 -5.283 1.00 98.31 85 VAL A N 1
ATOM 634 C CA . VAL A 1 85 ? -1.601 -13.945 -4.332 1.00 98.31 85 VAL A CA 1
ATOM 635 C C . VAL A 1 85 ? -1.756 -13.318 -2.947 1.00 98.31 85 VAL A C 1
ATOM 637 O O . VAL A 1 85 ? -1.387 -12.172 -2.695 1.00 98.31 85 VAL A O 1
ATOM 640 N N . LYS A 1 86 ? -2.280 -14.104 -2.001 1.00 96.88 86 LYS A N 1
ATOM 641 C CA . LYS A 1 86 ? -2.478 -13.668 -0.614 1.00 96.88 86 LYS A CA 1
ATOM 642 C C . LYS A 1 86 ? -1.158 -13.230 0.030 1.00 96.88 86 LYS A C 1
ATOM 644 O O . LYS A 1 86 ? -0.185 -13.978 0.041 1.00 96.88 86 LYS A O 1
ATOM 649 N N . GLY A 1 87 ? -1.177 -12.058 0.665 1.00 95.94 87 GLY A N 1
ATOM 650 C CA . GLY A 1 87 ? -0.036 -11.529 1.419 1.00 95.94 87 GLY A CA 1
ATOM 651 C C . GLY A 1 87 ? 1.032 -10.853 0.558 1.00 95.94 87 GLY A C 1
ATOM 652 O O . GLY A 1 87 ? 2.088 -10.510 1.083 1.00 95.94 87 GLY A O 1
ATOM 653 N N . VAL A 1 88 ? 0.765 -10.647 -0.733 1.00 97.88 88 VAL A N 1
ATOM 654 C CA . VAL A 1 88 ? 1.658 -9.954 -1.666 1.00 97.88 88 VAL A CA 1
ATOM 655 C C . VAL A 1 88 ? 1.003 -8.657 -2.131 1.00 97.88 88 VAL A C 1
ATOM 657 O O . VAL A 1 88 ? -0.218 -8.562 -2.231 1.00 97.88 88 VAL A O 1
ATOM 660 N N . ILE A 1 89 ? 1.827 -7.646 -2.399 1.00 98.19 89 ILE A N 1
ATOM 661 C CA . ILE A 1 89 ? 1.412 -6.390 -3.024 1.00 98.19 89 ILE A CA 1
ATOM 662 C C . ILE A 1 89 ? 2.403 -6.005 -4.120 1.00 98.19 89 ILE A C 1
ATOM 664 O O . ILE A 1 89 ? 3.587 -6.335 -4.048 1.00 98.19 89 ILE A O 1
ATOM 668 N N . THR A 1 90 ? 1.935 -5.225 -5.087 1.00 98.38 90 THR A N 1
ATOM 669 C CA . THR A 1 90 ? 2.761 -4.534 -6.082 1.00 98.38 90 THR A CA 1
ATOM 670 C C . THR A 1 90 ? 2.631 -3.028 -5.852 1.00 98.38 90 THR A C 1
ATOM 672 O O . THR A 1 90 ? 1.622 -2.420 -6.195 1.00 98.38 90 THR A O 1
ATOM 675 N N . SER A 1 91 ? 3.629 -2.416 -5.209 1.00 97.62 91 SER A N 1
ATOM 676 C CA . SER A 1 91 ? 3.505 -1.074 -4.608 1.00 97.62 91 SER A CA 1
ATOM 677 C C . SER A 1 91 ? 3.630 0.107 -5.577 1.00 97.62 91 SER A C 1
ATOM 679 O O . SER A 1 91 ? 3.448 1.252 -5.170 1.00 97.62 91 SER A O 1
ATOM 681 N N . PHE A 1 92 ? 4.007 -0.141 -6.828 1.00 98.31 92 PHE A N 1
ATOM 682 C CA . PHE A 1 92 ? 4.127 0.902 -7.846 1.00 98.31 92 PHE A CA 1
ATOM 683 C C . PHE A 1 92 ? 2.768 1.194 -8.503 1.00 98.31 92 PHE A C 1
ATOM 685 O O . PHE A 1 92 ? 1.852 0.380 -8.384 1.00 98.31 92 PHE A O 1
ATOM 692 N N . PRO A 1 93 ? 2.601 2.339 -9.192 1.00 98.00 93 PRO A N 1
ATOM 693 C CA . PRO A 1 93 ? 1.366 2.648 -9.912 1.00 98.00 93 PRO A CA 1
ATOM 694 C C . PRO A 1 93 ? 0.980 1.525 -10.884 1.00 98.00 93 PRO A C 1
ATOM 696 O O . PRO A 1 93 ? 1.798 1.100 -11.695 1.00 98.00 93 PRO A O 1
ATOM 699 N N . GLY A 1 94 ? -0.244 1.006 -10.760 1.00 97.06 94 GLY A N 1
ATOM 700 C CA . GLY A 1 94 ? -0.708 -0.142 -11.553 1.00 97.06 94 GLY A CA 1
ATOM 701 C C . GLY A 1 94 ? 0.074 -1.441 -11.315 1.00 97.06 94 GLY A C 1
ATOM 702 O O . GLY A 1 94 ? -0.020 -2.356 -12.117 1.00 97.06 94 GLY A O 1
ATOM 703 N N . GLY A 1 95 ? 0.882 -1.507 -10.253 1.00 98.12 95 GLY A N 1
ATOM 704 C CA . GLY A 1 95 ? 1.774 -2.623 -9.958 1.00 98.12 95 GLY A CA 1
ATOM 705 C C . GLY A 1 95 ? 3.048 -2.686 -10.804 1.00 98.12 95 GLY A C 1
ATOM 706 O O . GLY A 1 95 ? 3.801 -3.652 -10.690 1.00 98.12 95 GLY A O 1
ATOM 707 N N . ILE A 1 96 ? 3.332 -1.657 -11.614 1.00 98.62 96 ILE A N 1
ATOM 708 C CA . ILE A 1 96 ? 4.362 -1.699 -12.659 1.00 98.62 96 ILE A CA 1
ATOM 709 C C . ILE A 1 96 ? 5.368 -0.558 -12.483 1.00 98.62 96 ILE A C 1
ATOM 711 O O . ILE A 1 96 ? 5.019 0.600 -12.251 1.00 98.62 96 ILE A O 1
ATOM 715 N N . VAL A 1 97 ? 6.655 -0.876 -12.627 1.00 98.56 97 VAL A N 1
ATOM 716 C CA . VAL A 1 97 ? 7.739 0.113 -12.599 1.00 98.56 97 VAL A CA 1
ATOM 717 C C . VAL A 1 97 ? 8.037 0.583 -14.022 1.00 98.56 97 VAL A C 1
ATOM 719 O O . VAL A 1 97 ? 8.644 -0.148 -14.795 1.00 98.56 97 VAL A O 1
ATOM 722 N N . GLY A 1 98 ? 7.669 1.823 -14.353 1.00 97.62 98 GLY A N 1
ATOM 723 C CA . GLY A 1 98 ? 7.974 2.416 -15.664 1.00 97.62 98 GLY A CA 1
ATOM 724 C C . GLY A 1 98 ? 9.377 3.028 -15.801 1.00 97.62 98 GLY A C 1
ATOM 725 O O . GLY A 1 98 ? 9.792 3.333 -16.911 1.00 97.62 98 GLY A O 1
ATOM 726 N N . SER A 1 99 ? 10.099 3.252 -14.696 1.00 97.75 99 SER A N 1
ATOM 727 C CA . SER A 1 99 ? 11.375 3.989 -14.700 1.00 97.75 99 SER A CA 1
ATOM 728 C C . SER A 1 99 ? 12.616 3.110 -14.543 1.00 97.75 99 SER A C 1
ATOM 730 O O . SER A 1 99 ? 13.568 3.269 -15.297 1.00 97.75 99 SER A O 1
ATOM 732 N N . GLY A 1 100 ? 12.625 2.207 -13.557 1.00 97.88 100 GLY A N 1
ATOM 733 C CA . GLY A 1 100 ? 13.802 1.418 -13.181 1.00 97.88 100 GLY A CA 1
ATOM 734 C C . GLY A 1 100 ? 14.952 2.280 -12.632 1.00 97.88 100 GLY A C 1
ATOM 735 O O . GLY A 1 100 ? 15.161 3.427 -13.023 1.00 97.88 100 GLY A O 1
ATOM 736 N N . SER A 1 101 ? 15.730 1.757 -11.684 1.00 98.31 101 SER A N 1
ATOM 737 C CA . SER A 1 101 ? 16.871 2.502 -11.139 1.00 98.31 101 SER A CA 1
ATOM 738 C C . SER A 1 101 ? 18.075 1.616 -10.859 1.00 98.31 101 SER A C 1
ATOM 740 O O . SER A 1 101 ? 17.974 0.393 -10.755 1.00 98.31 101 SER A O 1
ATOM 742 N N . LYS A 1 102 ? 19.239 2.256 -10.764 1.00 98.50 102 LYS A N 1
ATOM 743 C CA . LYS A 1 102 ? 20.465 1.686 -10.206 1.00 98.50 102 LYS A CA 1
ATOM 744 C C . LYS A 1 102 ? 20.917 2.517 -9.009 1.00 98.50 102 LYS A C 1
ATOM 746 O O . LYS A 1 102 ? 20.576 3.698 -8.893 1.00 98.50 102 LYS A O 1
ATOM 751 N N . VAL A 1 103 ? 21.734 1.907 -8.155 1.00 98.50 103 VAL A N 1
ATOM 752 C CA . VAL A 1 103 ? 22.341 2.581 -7.003 1.00 98.50 103 VAL A CA 1
ATOM 753 C C . VAL A 1 103 ? 23.309 3.667 -7.474 1.00 98.50 103 VAL A C 1
ATOM 755 O O . VAL A 1 103 ? 24.169 3.433 -8.326 1.00 98.50 103 VAL A O 1
ATOM 758 N N . GLY A 1 104 ? 23.180 4.855 -6.888 1.00 98.31 104 GLY A N 1
ATOM 759 C CA . GLY A 1 104 ? 24.041 5.999 -7.152 1.00 98.31 104 GLY A CA 1
ATOM 760 C C . GLY A 1 104 ? 23.877 6.598 -8.550 1.00 98.31 104 GLY A C 1
ATOM 761 O O . GLY A 1 104 ? 22.885 6.390 -9.253 1.00 98.31 104 GLY A O 1
ATOM 762 N N . SER A 1 105 ? 24.883 7.365 -8.970 1.00 98.50 105 SER A N 1
ATOM 763 C CA . SER A 1 105 ? 24.972 7.958 -10.305 1.00 98.50 105 SER A CA 1
ATOM 764 C C . SER A 1 105 ? 26.415 7.986 -10.800 1.00 98.50 105 SER A C 1
ATOM 766 O O . SER A 1 105 ? 27.348 8.304 -10.057 1.00 98.50 105 SER A O 1
ATOM 768 N N . LEU A 1 106 ? 26.598 7.698 -12.091 1.00 97.75 106 LEU A N 1
ATOM 769 C CA . LEU A 1 106 ? 27.907 7.773 -12.741 1.00 97.75 106 LEU A CA 1
ATOM 770 C C . LEU A 1 106 ? 28.422 9.223 -12.787 1.00 97.75 106 LEU A C 1
ATOM 772 O O . LEU A 1 106 ? 29.603 9.455 -12.529 1.00 97.75 106 LEU A O 1
ATOM 776 N N . LYS A 1 107 ? 27.523 10.190 -13.031 1.00 98.31 107 LYS A N 1
ATOM 777 C CA . LYS A 1 107 ? 27.838 11.619 -13.210 1.00 98.31 107 LYS A CA 1
ATOM 778 C C . LYS A 1 107 ? 27.593 12.464 -11.955 1.00 98.31 107 LYS A C 1
ATOM 780 O O . LYS A 1 107 ? 28.454 13.253 -11.579 1.00 98.31 107 LYS A O 1
ATOM 785 N N . TYR A 1 108 ? 26.441 12.314 -11.300 1.00 98.12 108 TYR A N 1
ATOM 786 C CA . TYR A 1 108 ? 25.999 13.212 -10.224 1.00 98.12 108 TYR A CA 1
ATOM 787 C C . TYR A 1 108 ? 26.183 12.566 -8.846 1.00 98.12 108 TYR A C 1
ATOM 789 O O . TYR A 1 108 ? 25.289 11.888 -8.352 1.00 98.12 108 TYR A O 1
ATOM 797 N N . LYS A 1 109 ? 27.340 12.770 -8.201 1.00 96.38 109 LYS A N 1
ATOM 798 C CA . LYS A 1 109 ? 27.718 12.064 -6.954 1.00 96.38 109 LYS A CA 1
ATOM 799 C C . LYS A 1 109 ? 26.780 12.284 -5.757 1.00 96.38 109 LYS A C 1
ATOM 801 O O . LYS A 1 109 ? 26.797 11.476 -4.840 1.00 96.38 109 LYS A O 1
ATOM 806 N N . PHE A 1 110 ? 25.959 13.334 -5.778 1.00 97.69 110 PHE A N 1
ATOM 807 C CA . PHE A 1 110 ? 24.954 13.603 -4.744 1.00 97.69 110 PHE A CA 1
ATOM 808 C C . PHE A 1 110 ? 23.664 12.774 -4.901 1.00 97.69 110 PHE A C 1
ATOM 810 O O . PHE A 1 110 ? 22.825 12.776 -4.006 1.00 97.69 110 PHE A O 1
ATOM 817 N N . MET A 1 111 ? 23.474 12.083 -6.029 1.00 98.12 111 MET A N 1
ATOM 818 C CA . MET A 1 111 ? 22.275 11.281 -6.281 1.00 98.12 111 MET A CA 1
ATOM 819 C C . MET A 1 111 ? 22.411 9.883 -5.672 1.00 98.12 111 MET A C 1
ATOM 821 O O . MET A 1 111 ? 23.328 9.141 -6.020 1.00 98.12 111 MET A O 1
ATOM 825 N N . VAL A 1 112 ? 21.449 9.495 -4.828 1.00 98.25 112 VAL A N 1
ATOM 826 C CA . VAL A 1 112 ? 21.376 8.154 -4.210 1.00 98.25 112 VAL A CA 1
ATOM 827 C C . VAL A 1 112 ? 20.915 7.059 -5.180 1.00 98.25 112 VAL A C 1
ATOM 829 O O . VAL A 1 112 ? 21.273 5.895 -5.013 1.00 98.25 112 VAL A O 1
ATOM 832 N N . ALA A 1 113 ? 20.169 7.427 -6.221 1.00 98.25 113 ALA A N 1
ATOM 833 C CA . ALA A 1 113 ? 19.734 6.546 -7.298 1.00 98.25 113 ALA A CA 1
ATOM 834 C C . ALA A 1 113 ? 19.622 7.328 -8.612 1.00 98.25 113 ALA A C 1
ATOM 836 O O . ALA A 1 113 ? 19.430 8.546 -8.616 1.00 98.25 113 ALA A O 1
ATOM 837 N N . SER A 1 114 ? 19.736 6.632 -9.738 1.00 98.62 114 SER A N 1
ATOM 838 C CA . SER A 1 114 ? 19.521 7.200 -11.074 1.00 98.62 114 SER A CA 1
ATOM 839 C C . SER A 1 114 ? 18.963 6.144 -12.026 1.00 98.62 114 SER A C 1
ATOM 841 O O . SER A 1 114 ? 18.907 4.971 -11.653 1.00 98.62 114 SER A O 1
ATOM 843 N N . THR A 1 115 ? 18.552 6.544 -13.238 1.00 98.56 115 THR A N 1
ATOM 844 C CA . THR A 1 115 ? 18.074 5.595 -14.262 1.00 98.56 115 THR A CA 1
ATOM 845 C C . THR A 1 115 ? 19.071 4.456 -14.460 1.00 98.56 115 THR A C 1
ATOM 847 O O . THR A 1 115 ? 20.283 4.659 -14.326 1.00 98.56 115 THR A O 1
ATOM 850 N N . ASN A 1 116 ? 18.574 3.261 -14.747 1.00 98.44 116 ASN A N 1
ATOM 851 C CA . ASN A 1 116 ? 19.424 2.121 -15.047 1.00 98.44 116 ASN A CA 1
ATOM 852 C C . ASN A 1 116 ? 19.718 2.080 -16.551 1.00 98.44 116 ASN A C 1
ATOM 854 O O . ASN A 1 116 ? 19.041 1.381 -17.296 1.00 98.44 116 ASN A O 1
ATOM 858 N N . GLU A 1 117 ? 20.741 2.817 -16.991 1.00 98.38 117 GLU A N 1
ATOM 859 C CA . GLU A 1 117 ? 21.069 3.013 -18.412 1.00 98.38 117 GLU A CA 1
ATOM 860 C C . GLU A 1 117 ? 21.364 1.724 -19.182 1.00 98.38 117 GLU A C 1
ATOM 862 O O . GLU A 1 117 ? 21.345 1.728 -20.404 1.00 98.38 117 GLU A O 1
ATOM 867 N N . LYS A 1 118 ? 21.641 0.615 -18.486 1.00 98.00 118 LYS A N 1
ATOM 868 C CA . LYS A 1 118 ? 21.840 -0.696 -19.117 1.00 98.00 118 LYS A CA 1
ATOM 869 C C . LYS A 1 118 ? 20.550 -1.292 -19.689 1.00 98.00 118 LYS A C 1
ATOM 871 O O . LYS A 1 118 ? 20.629 -2.259 -20.437 1.00 98.00 118 LYS A O 1
ATOM 876 N N . TYR A 1 119 ? 19.399 -0.747 -19.303 1.00 97.44 119 TYR A N 1
ATOM 877 C CA . TYR A 1 119 ? 18.066 -1.195 -19.704 1.00 97.44 119 TYR A CA 1
ATOM 878 C C . TYR A 1 119 ? 17.216 -0.035 -20.254 1.00 97.44 119 TYR A C 1
ATOM 880 O O . TYR A 1 119 ? 15.991 -0.084 -20.164 1.00 97.44 119 TYR A O 1
ATOM 888 N N . CYS A 1 120 ? 17.859 1.019 -20.770 1.00 95.75 120 CYS A N 1
ATOM 889 C CA . CYS A 1 120 ? 17.205 2.144 -21.443 1.00 95.75 120 CYS A CA 1
ATOM 890 C C . CYS A 1 120 ? 17.374 2.056 -22.959 1.00 95.75 120 CYS A C 1
ATOM 892 O O . CYS A 1 120 ? 18.470 1.639 -23.398 1.00 95.75 120 CYS A O 1
#

Radius of gyration: 21.61 Å; chains: 1; bounding box: 50×28×53 Å

Foldseek 3Di:
DEAPCPPAPDKDFPPCQCVLVPVKDWDDDPNAIWIWRQDPVGTDIYHGMYHDDDDDDDDDDAQDDPDPVRSVVVQLVVQVVQVPDPPDDQPDVSSDDPFDWDAADPPDRVDRIDGPVVVD

Secondary structure (DSSP, 8-state):
---S-TT-SEEEE--GGGGGTT--EEEEETTEEEEEEEETTEEEEE-SEEEE-------------SSHHHHHHHHHHHHHHHHTSTT----SGGG--SS--EES-SS-TT-SEE--GGG-

Sequence (120 aa):
VFNGITNAEEKIAVKLHFFGDGYEYQKEVGGRKCWAIPIMNGEYVGEEEFGIVKGVAGGNFFVMGENQMAALVGAEAASDAIAQVKGVITSFPGGIVGSGSKVGSLKYKFMVASTNEKYC